Protein AF-A0A527H6K2-F1 (afdb_monomer_lite)

pLDDT: mean 85.25, std 14.18, range [47.12, 97.62]

Structure (mmCIF, N/CA/C/O backbone):
data_AF-A0A527H6K2-F1
#
_entry.id   AF-A0A527H6K2-F1
#
loop_
_atom_site.group_PDB
_atom_site.id
_atom_site.type_symbol
_atom_site.label_atom_id
_atom_site.label_alt_id
_atom_site.label_comp_id
_atom_site.label_asym_id
_atom_site.label_entity_id
_atom_site.label_seq_id
_atom_site.pdbx_PDB_ins_code
_atom_site.Cartn_x
_atom_site.Cartn_y
_atom_site.Cartn_z
_atom_site.occupancy
_atom_site.B_iso_or_equiv
_atom_site.auth_seq_id
_atom_site.auth_comp_id
_atom_site.auth_asym_id
_atom_site.auth_atom_id
_atom_site.pdbx_PDB_model_num
ATOM 1 N N . MET A 1 1 ? 21.133 -8.937 -10.121 1.00 67.50 1 MET A N 1
ATOM 2 C CA . MET A 1 1 ? 21.410 -8.540 -8.722 1.00 67.50 1 MET A CA 1
ATOM 3 C C . MET A 1 1 ? 20.804 -7.158 -8.535 1.00 67.50 1 MET A C 1
ATOM 5 O O . MET A 1 1 ? 20.943 -6.362 -9.455 1.00 67.50 1 MET A O 1
ATOM 9 N N . ILE A 1 2 ? 20.058 -6.899 -7.456 1.00 85.12 2 ILE A N 1
ATOM 10 C CA . ILE A 1 2 ? 19.491 -5.559 -7.217 1.00 85.12 2 ILE A CA 1
ATOM 11 C C . ILE A 1 2 ? 20.660 -4.617 -6.928 1.00 85.12 2 ILE A C 1
ATOM 13 O O . ILE A 1 2 ? 21.451 -4.885 -6.027 1.00 85.12 2 ILE A O 1
ATOM 17 N N . ASP A 1 3 ? 20.786 -3.560 -7.723 1.00 95.25 3 ASP A N 1
ATOM 18 C CA . ASP A 1 3 ? 21.794 -2.529 -7.514 1.00 95.25 3 ASP A CA 1
ATOM 19 C C . ASP A 1 3 ? 21.538 -1.773 -6.195 1.00 95.25 3 ASP A C 1
ATOM 21 O O . ASP A 1 3 ? 20.389 -1.509 -5.826 1.00 95.25 3 ASP A O 1
ATOM 25 N N . LEU A 1 4 ? 22.606 -1.426 -5.471 1.00 95.69 4 LEU A N 1
ATOM 26 C CA . LEU A 1 4 ? 22.499 -0.822 -4.141 1.00 95.69 4 LEU A CA 1
ATOM 27 C C . LEU A 1 4 ? 21.813 0.548 -4.191 1.00 95.69 4 LEU A C 1
ATOM 29 O O . LEU A 1 4 ? 21.009 0.853 -3.310 1.00 95.69 4 LEU A O 1
ATOM 33 N N . ALA A 1 5 ? 22.070 1.350 -5.228 1.00 95.19 5 ALA A N 1
ATOM 34 C CA . ALA A 1 5 ? 21.403 2.639 -5.380 1.00 95.19 5 ALA A CA 1
ATOM 35 C C . ALA A 1 5 ? 19.897 2.452 -5.615 1.00 95.19 5 ALA A C 1
ATOM 37 O O . ALA A 1 5 ? 19.086 3.159 -5.016 1.00 95.19 5 ALA A O 1
ATOM 38 N N . THR A 1 6 ? 19.514 1.444 -6.404 1.00 94.31 6 THR A N 1
ATOM 39 C CA . THR A 1 6 ? 18.101 1.079 -6.612 1.00 94.31 6 THR A CA 1
ATOM 40 C C . THR A 1 6 ? 17.424 0.653 -5.307 1.00 94.31 6 THR A C 1
ATOM 42 O O . THR A 1 6 ? 16.308 1.090 -5.021 1.00 94.31 6 THR A O 1
ATOM 45 N N . LEU A 1 7 ? 18.097 -0.160 -4.487 1.00 95.75 7 LEU A N 1
ATOM 46 C CA . LEU A 1 7 ? 17.565 -0.596 -3.195 1.00 95.75 7 LEU A CA 1
ATOM 47 C C . LEU A 1 7 ? 17.384 0.581 -2.227 1.00 95.75 7 LEU A C 1
ATOM 49 O O . LEU A 1 7 ? 16.333 0.701 -1.601 1.00 95.75 7 LEU A O 1
ATOM 53 N N . ILE A 1 8 ? 18.380 1.465 -2.131 1.00 96.69 8 ILE A N 1
ATOM 54 C CA . ILE A 1 8 ? 18.321 2.654 -1.270 1.00 96.69 8 ILE A CA 1
ATOM 55 C C . ILE A 1 8 ? 17.181 3.577 -1.708 1.00 96.69 8 ILE A C 1
ATOM 57 O O . ILE A 1 8 ? 16.394 4.009 -0.867 1.00 96.69 8 ILE A O 1
ATOM 61 N N . ALA A 1 9 ? 17.051 3.845 -3.011 1.00 94.75 9 ALA A N 1
ATOM 62 C CA . ALA A 1 9 ? 15.974 4.675 -3.542 1.00 94.75 9 ALA A CA 1
ATOM 63 C C . ALA A 1 9 ? 14.592 4.076 -3.234 1.00 94.75 9 ALA A C 1
ATOM 65 O O . ALA A 1 9 ? 13.701 4.787 -2.772 1.00 94.75 9 ALA A O 1
ATOM 66 N N . TYR A 1 10 ? 14.428 2.763 -3.426 1.00 92.94 10 TYR A N 1
ATOM 67 C CA . TYR A 1 10 ? 13.193 2.057 -3.091 1.00 92.94 10 TYR A CA 1
ATOM 68 C C . TYR A 1 10 ? 12.844 2.187 -1.603 1.00 92.94 10 TYR A C 1
ATOM 70 O O . TYR A 1 10 ? 11.733 2.594 -1.267 1.00 92.94 10 TYR A O 1
ATOM 78 N N . VAL A 1 11 ? 13.797 1.899 -0.710 1.00 95.75 11 VAL A N 1
ATOM 79 C CA . VAL A 1 11 ? 13.584 1.992 0.743 1.00 95.75 11 VAL A CA 1
ATOM 80 C C . VAL A 1 11 ? 13.235 3.420 1.158 1.00 95.75 11 VAL A C 1
ATOM 82 O O . VAL A 1 11 ? 12.294 3.608 1.924 1.00 95.75 11 VAL A O 1
ATOM 85 N N . ALA A 1 12 ? 13.936 4.427 0.632 1.00 95.00 12 ALA A N 1
ATOM 86 C CA . ALA A 1 12 ? 13.665 5.828 0.943 1.00 95.00 12 ALA A CA 1
ATOM 87 C C . ALA A 1 12 ? 12.239 6.241 0.548 1.00 95.00 12 ALA A C 1
ATOM 89 O O . ALA A 1 12 ? 11.532 6.864 1.340 1.00 95.00 12 ALA A O 1
ATOM 90 N N . VAL A 1 13 ? 11.793 5.850 -0.650 1.00 93.06 13 VAL A N 1
ATOM 91 C CA . VAL A 1 13 ? 10.429 6.116 -1.123 1.00 93.06 13 VAL A CA 1
ATOM 92 C C . VAL A 1 13 ? 9.402 5.407 -0.240 1.00 93.06 13 VAL A C 1
ATOM 94 O O . VAL A 1 13 ? 8.474 6.050 0.245 1.00 93.06 13 VAL A O 1
ATOM 97 N N . VAL A 1 14 ? 9.578 4.108 0.026 1.00 92.38 14 VAL A N 1
ATOM 98 C CA . VAL A 1 14 ? 8.650 3.327 0.862 1.00 92.38 14 VAL A CA 1
ATOM 99 C C . VAL A 1 14 ? 8.554 3.896 2.276 1.00 92.38 14 VAL A C 1
ATOM 101 O O . VAL A 1 14 ? 7.448 4.026 2.796 1.00 92.38 14 VAL A O 1
ATOM 104 N N . LEU A 1 15 ? 9.676 4.294 2.881 1.00 93.06 15 LEU A N 1
ATOM 105 C CA . LEU A 1 15 ? 9.679 4.967 4.180 1.00 93.06 15 LEU A CA 1
ATOM 106 C C . LEU A 1 15 ? 8.926 6.298 4.127 1.00 93.06 15 LEU A C 1
ATOM 108 O O . LEU A 1 15 ? 8.140 6.580 5.022 1.00 93.06 15 LEU A O 1
ATOM 112 N N . GLY A 1 16 ? 9.098 7.099 3.075 1.00 90.25 16 GLY A N 1
ATOM 113 C CA . GLY A 1 16 ? 8.318 8.326 2.902 1.00 90.25 16 GLY A CA 1
ATOM 114 C C . GLY A 1 16 ? 6.808 8.063 2.880 1.00 90.25 16 GLY A C 1
ATOM 115 O O . GLY A 1 16 ? 6.049 8.753 3.556 1.00 90.25 16 GLY A O 1
ATOM 116 N N . PHE A 1 17 ? 6.372 7.030 2.154 1.00 85.94 17 PHE A N 1
ATOM 117 C CA . PHE A 1 17 ? 4.955 6.678 2.041 1.00 85.94 17 PHE A CA 1
ATOM 118 C C . PHE A 1 17 ? 4.375 6.037 3.308 1.00 85.94 17 PHE A C 1
ATOM 120 O O . PHE A 1 17 ? 3.229 6.326 3.643 1.00 85.94 17 PHE A O 1
ATOM 127 N N . VAL A 1 18 ? 5.131 5.200 4.031 1.00 86.50 18 VAL A N 1
ATOM 128 C CA . VAL A 1 18 ? 4.595 4.443 5.181 1.00 86.50 18 VAL A CA 1
ATOM 129 C C . VAL A 1 18 ? 4.159 5.345 6.339 1.00 86.50 18 VAL A C 1
ATOM 131 O O . VAL A 1 18 ? 3.260 4.985 7.097 1.00 86.50 18 VAL A O 1
ATOM 134 N N . PHE A 1 19 ? 4.761 6.531 6.469 1.00 84.62 19 PHE A N 1
ATOM 135 C CA . PHE A 1 19 ? 4.399 7.499 7.507 1.00 84.62 19 PHE A CA 1
ATOM 136 C C . PHE A 1 19 ? 3.175 8.353 7.160 1.00 84.62 19 PHE A C 1
ATOM 138 O O . PHE A 1 19 ? 2.630 9.009 8.048 1.00 84.62 19 PHE A O 1
ATOM 145 N N . ILE A 1 20 ? 2.723 8.360 5.903 1.00 86.81 20 ILE A N 1
ATOM 146 C CA . ILE A 1 20 ? 1.566 9.151 5.478 1.00 86.81 20 ILE A CA 1
ATOM 147 C C . ILE A 1 20 ? 0.304 8.300 5.683 1.00 86.81 20 ILE A C 1
ATOM 149 O O . ILE A 1 20 ? 0.119 7.306 4.978 1.00 86.81 20 ILE A O 1
ATOM 153 N N . PRO A 1 21 ? -0.589 8.651 6.631 1.00 84.38 21 PRO A N 1
ATOM 154 C CA . PRO A 1 21 ? -1.789 7.864 6.877 1.00 84.38 21 PRO A CA 1
ATOM 155 C C . PRO A 1 21 ? -2.716 7.925 5.659 1.00 84.38 21 PRO A C 1
ATOM 157 O O . PRO A 1 21 ? -3.268 8.973 5.325 1.00 84.38 21 PRO A O 1
ATOM 160 N N . GLY A 1 22 ? -2.895 6.781 5.002 1.00 85.38 22 GLY A N 1
ATOM 161 C CA . GLY A 1 22 ? -3.811 6.645 3.875 1.00 85.38 22 GLY A CA 1
ATOM 162 C C . GLY A 1 22 ? -5.287 6.579 4.297 1.00 85.38 22 GLY A C 1
ATOM 163 O O . GLY A 1 22 ? -5.603 6.470 5.489 1.00 85.38 22 GLY A O 1
ATOM 164 N N . PRO A 1 23 ? -6.217 6.565 3.324 1.00 85.38 23 PRO A N 1
ATOM 165 C CA . PRO A 1 23 ? -7.656 6.477 3.585 1.00 85.38 23 PRO A CA 1
ATOM 166 C C . PRO A 1 23 ? -8.050 5.268 4.442 1.00 85.38 23 PRO A C 1
ATOM 168 O O . PRO A 1 23 ? -8.877 5.396 5.340 1.00 85.38 23 PRO A O 1
ATOM 171 N N . ALA A 1 24 ? -7.418 4.112 4.218 1.00 89.50 24 ALA A N 1
ATOM 172 C CA . ALA A 1 24 ? -7.651 2.889 4.986 1.00 89.50 24 ALA A CA 1
ATOM 173 C C . ALA A 1 24 ? -7.294 3.045 6.477 1.00 89.50 24 ALA A C 1
ATOM 175 O O . ALA A 1 24 ? -8.073 2.659 7.355 1.00 89.50 24 ALA A O 1
ATOM 176 N N . THR A 1 25 ? -6.147 3.662 6.774 1.00 90.75 25 THR A N 1
ATOM 177 C CA . THR A 1 25 ? -5.705 3.949 8.146 1.00 90.75 25 THR A CA 1
ATOM 178 C C . THR A 1 25 ? -6.655 4.930 8.825 1.00 90.75 25 THR A C 1
ATOM 180 O O . THR A 1 25 ? -7.109 4.677 9.940 1.00 90.75 25 THR A O 1
ATOM 183 N N . LEU A 1 26 ? -7.024 6.016 8.135 1.00 90.75 26 LEU A N 1
ATOM 184 C CA . LEU A 1 26 ? -7.974 7.007 8.647 1.00 90.75 26 LEU A CA 1
ATOM 185 C C . LEU A 1 26 ? -9.354 6.395 8.909 1.00 90.75 26 LEU A C 1
ATOM 187 O O . LEU A 1 26 ? -9.954 6.659 9.948 1.00 90.75 26 LEU A O 1
ATOM 191 N N . PHE A 1 27 ? -9.835 5.539 8.009 1.00 88.75 27 PHE A N 1
ATOM 192 C CA . PHE A 1 27 ? -11.102 4.832 8.163 1.00 88.75 27 PHE A CA 1
ATOM 193 C C . PHE A 1 27 ? -11.082 3.872 9.357 1.00 88.75 27 PHE A C 1
ATOM 195 O O . PHE A 1 27 ? -12.009 3.864 10.168 1.00 88.75 27 PHE A O 1
ATOM 202 N N . THR A 1 28 ? -9.995 3.118 9.524 1.00 91.44 28 THR A N 1
ATOM 203 C CA . THR A 1 28 ? -9.806 2.219 10.670 1.00 91.44 28 THR A CA 1
ATOM 204 C C . THR A 1 28 ? -9.809 2.992 11.990 1.00 91.44 28 THR A C 1
ATOM 206 O O . THR A 1 28 ? -10.488 2.586 12.935 1.00 91.44 28 THR A O 1
ATOM 209 N N . ILE A 1 29 ? -9.115 4.136 12.047 1.00 92.00 29 ILE A N 1
ATOM 210 C CA . ILE A 1 29 ? -9.111 5.027 13.217 1.00 92.00 29 ILE A CA 1
ATOM 211 C C . ILE A 1 29 ? -10.515 5.570 13.477 1.00 92.00 29 ILE A C 1
ATOM 213 O O . ILE A 1 29 ? -11.008 5.449 14.596 1.00 92.00 29 ILE A O 1
ATOM 217 N N . ALA A 1 30 ? -11.188 6.108 12.456 1.00 88.19 30 ALA A N 1
ATOM 218 C CA . ALA A 1 30 ? -12.549 6.629 12.575 1.00 88.19 30 ALA A CA 1
ATOM 219 C C . ALA A 1 30 ? -13.515 5.564 13.107 1.00 88.19 30 ALA A C 1
ATOM 221 O O . ALA A 1 30 ? -14.414 5.852 13.898 1.00 88.19 30 ALA A O 1
ATOM 222 N N . ARG A 1 31 ? -13.320 4.304 12.714 1.00 87.06 31 ARG A N 1
ATOM 223 C CA . ARG A 1 31 ? -14.127 3.190 13.194 1.00 87.06 31 ARG A CA 1
ATOM 224 C C . ARG A 1 31 ? -13.801 2.788 14.629 1.00 87.06 31 ARG A C 1
ATOM 226 O O . ARG A 1 31 ? -14.719 2.531 15.408 1.00 87.06 31 ARG A O 1
ATOM 233 N N . ALA A 1 32 ? -12.520 2.764 14.984 1.00 90.94 32 ALA A N 1
ATOM 234 C CA . ALA A 1 32 ? -12.073 2.495 16.343 1.00 90.94 32 ALA A CA 1
ATOM 235 C C . ALA A 1 32 ? -12.610 3.544 17.329 1.00 90.94 32 ALA A C 1
ATOM 237 O O . ALA A 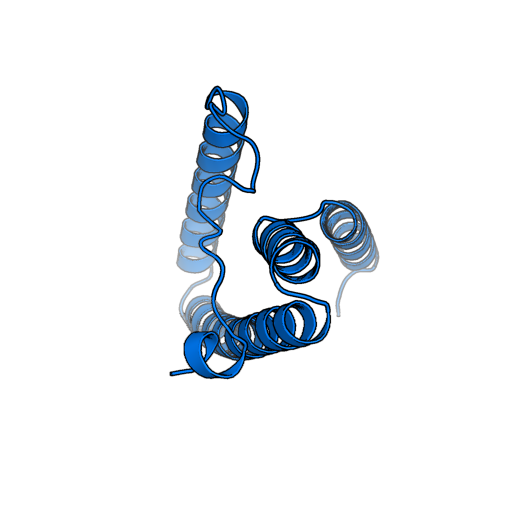1 32 ? -13.062 3.183 18.415 1.00 90.94 32 ALA A O 1
ATOM 238 N N . THR A 1 33 ? -12.610 4.821 16.938 1.00 91.62 33 THR A N 1
ATOM 239 C CA . THR A 1 33 ? -13.078 5.928 17.782 1.00 91.62 33 THR A CA 1
ATOM 240 C C . THR A 1 33 ? -14.602 6.029 17.840 1.00 91.62 33 THR A C 1
ATOM 242 O O . THR A 1 33 ? -15.141 6.272 18.913 1.00 91.62 33 THR A O 1
ATOM 245 N N . SER A 1 34 ? -15.316 5.802 16.731 1.00 88.00 34 SER A N 1
ATOM 246 C CA . SER A 1 34 ? -16.787 5.914 16.691 1.00 88.00 34 SER A CA 1
ATOM 247 C C . SER A 1 34 ? -17.531 4.679 17.203 1.00 88.00 34 SER A C 1
ATOM 249 O O . SER A 1 34 ? -18.649 4.793 17.691 1.00 88.00 34 SER A O 1
ATOM 251 N N 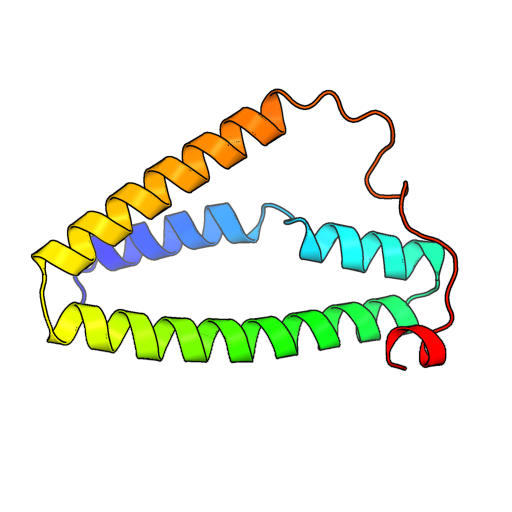. SER A 1 35 ? -16.957 3.484 17.043 1.00 87.00 35 SER A N 1
ATOM 252 C CA . SER A 1 35 ? -17.648 2.208 17.299 1.00 87.00 35 SER A CA 1
ATOM 253 C C . SER A 1 35 ? -16.860 1.249 18.198 1.00 87.00 35 SER A C 1
ATOM 255 O O . SER A 1 35 ? -17.278 0.110 18.406 1.00 87.00 35 SER A O 1
ATOM 257 N N . GLY A 1 36 ? -15.738 1.708 18.756 1.00 90.75 36 GLY A N 1
ATOM 258 C CA . GLY A 1 36 ? -14.914 0.980 19.715 1.00 90.75 36 GLY A CA 1
ATOM 259 C C . GLY A 1 36 ? -13.773 0.178 19.086 1.00 90.75 36 GLY A C 1
ATOM 260 O O . GLY A 1 36 ? -13.832 -0.279 17.941 1.00 90.75 36 GLY A O 1
ATOM 261 N N . THR A 1 37 ? -12.728 -0.059 19.884 1.00 92.56 37 THR A N 1
ATOM 262 C CA . THR A 1 37 ? -11.466 -0.686 19.457 1.00 92.56 37 THR A CA 1
ATOM 263 C C . THR A 1 37 ? -11.656 -2.047 18.795 1.00 92.56 37 THR A C 1
ATOM 265 O O . THR A 1 37 ? -10.997 -2.338 17.802 1.00 92.56 37 THR A O 1
ATOM 268 N N . LYS A 1 38 ? -12.594 -2.873 19.283 1.00 91.88 38 LYS A N 1
ATOM 269 C CA . LYS A 1 38 ? -12.886 -4.185 18.676 1.00 91.88 38 LYS A CA 1
ATOM 270 C C . LYS A 1 38 ? -13.353 -4.054 17.224 1.00 91.88 38 LYS A C 1
ATOM 272 O O . LYS A 1 38 ? -12.956 -4.856 16.386 1.00 91.88 38 LYS A O 1
ATOM 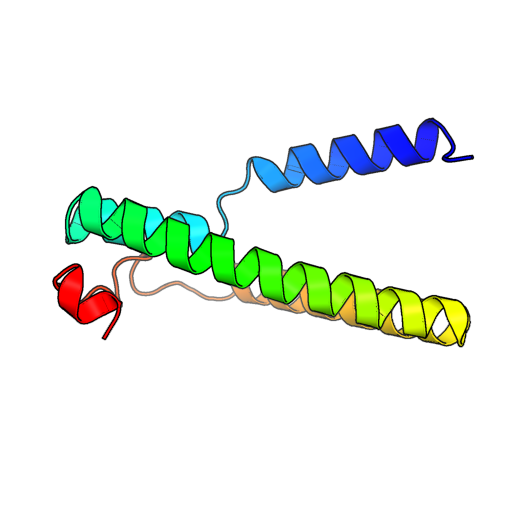277 N N . VAL A 1 39 ? -14.164 -3.038 16.921 1.00 89.81 39 VAL A N 1
ATOM 278 C CA . VAL A 1 39 ? -14.640 -2.768 15.558 1.00 89.81 39 VAL A CA 1
ATOM 279 C C . VAL A 1 39 ? -13.518 -2.187 14.696 1.00 89.81 39 VAL A C 1
ATOM 281 O O . VAL A 1 39 ? -13.412 -2.530 13.521 1.00 89.81 39 VAL A O 1
ATOM 284 N N . GLY A 1 40 ? -12.646 -1.363 15.281 1.00 92.44 40 GLY A N 1
ATOM 285 C CA . GLY A 1 40 ? -11.420 -0.899 14.631 1.00 92.44 40 GLY A CA 1
ATOM 286 C C . GLY A 1 40 ? -10.509 -2.052 14.202 1.00 92.44 40 GLY A C 1
ATOM 287 O O . GLY A 1 40 ? -10.165 -2.150 13.031 1.00 92.44 40 GLY A O 1
ATOM 288 N N . ILE A 1 41 ? -10.188 -2.974 15.117 1.00 94.50 41 ILE A N 1
ATOM 289 C CA . ILE A 1 41 ? -9.351 -4.155 14.831 1.00 94.50 41 ILE A CA 1
ATOM 290 C C . ILE A 1 41 ? -9.981 -5.015 13.734 1.00 94.50 41 ILE A C 1
ATOM 292 O O . ILE A 1 41 ? -9.307 -5.387 12.780 1.00 94.50 41 ILE A O 1
ATOM 296 N N . ALA A 1 42 ? -11.281 -5.288 13.844 1.00 91.94 42 ALA A N 1
ATOM 297 C CA . ALA A 1 42 ? -12.056 -5.983 12.824 1.00 91.94 42 ALA A CA 1
ATOM 298 C C . ALA A 1 42 ? -11.934 -5.328 11.435 1.00 91.94 42 ALA A C 1
ATOM 300 O O . ALA A 1 42 ? -11.665 -6.001 10.443 1.00 91.94 42 ALA A O 1
ATOM 301 N N . THR A 1 43 ? -12.082 -4.005 11.378 1.00 92.00 43 THR A N 1
ATOM 302 C CA . THR A 1 43 ? -11.981 -3.230 10.133 1.00 92.00 43 THR A CA 1
ATOM 303 C C . THR A 1 43 ? -10.579 -3.318 9.542 1.00 92.00 43 THR A C 1
ATOM 305 O O . THR A 1 43 ? -10.432 -3.646 8.367 1.00 92.00 43 THR A O 1
ATOM 308 N N . GLY A 1 44 ? -9.548 -3.104 10.364 1.00 93.56 44 GLY A N 1
ATOM 309 C CA . GLY A 1 44 ? -8.154 -3.218 9.941 1.00 93.56 44 GLY A CA 1
ATOM 310 C C . GLY A 1 44 ? -7.800 -4.625 9.454 1.00 93.56 44 GLY A C 1
ATOM 311 O O . GLY A 1 44 ? -7.131 -4.766 8.438 1.00 93.56 44 GLY A O 1
ATOM 312 N N . ALA A 1 45 ? -8.300 -5.668 10.122 1.00 94.94 45 ALA A N 1
ATOM 313 C CA . ALA A 1 45 ? -8.097 -7.052 9.701 1.00 94.94 45 ALA A CA 1
ATOM 314 C C . ALA A 1 45 ? -8.754 -7.342 8.342 1.00 94.94 45 ALA A C 1
ATOM 316 O O . ALA A 1 45 ? -8.128 -7.959 7.485 1.00 94.94 45 ALA A O 1
ATOM 317 N N . GLY A 1 46 ? -9.983 -6.865 8.120 1.00 94.12 46 GLY A N 1
ATOM 318 C CA . GLY A 1 46 ? -10.663 -6.999 6.829 1.00 94.12 46 GLY A CA 1
ATOM 319 C C . GLY A 1 46 ? -9.908 -6.302 5.694 1.00 94.12 46 GLY A C 1
ATOM 320 O O . GLY A 1 46 ? -9.719 -6.893 4.632 1.00 94.12 46 GLY A O 1
ATOM 321 N N . ILE A 1 47 ? -9.416 -5.085 5.945 1.00 94.88 47 ILE A N 1
ATOM 322 C CA . ILE A 1 47 ? -8.575 -4.342 4.997 1.00 94.88 47 ILE A CA 1
ATOM 323 C C . ILE A 1 47 ? -7.289 -5.116 4.701 1.00 94.88 47 ILE A C 1
ATOM 325 O O . ILE A 1 47 ? -6.998 -5.361 3.538 1.00 94.88 47 ILE A O 1
ATOM 329 N N . ALA A 1 48 ? -6.568 -5.577 5.727 1.00 94.56 48 ALA A N 1
ATOM 330 C CA . ALA A 1 48 ? -5.311 -6.303 5.550 1.00 94.56 48 ALA A CA 1
ATOM 331 C C . ALA A 1 48 ? -5.487 -7.592 4.731 1.00 94.56 48 ALA A C 1
ATOM 333 O O . ALA A 1 48 ? -4.662 -7.905 3.876 1.00 94.56 48 ALA A O 1
ATOM 334 N N . VAL A 1 49 ? -6.579 -8.330 4.954 1.00 96.81 49 VAL A N 1
ATOM 335 C CA . VAL A 1 49 ? -6.918 -9.502 4.135 1.00 96.81 49 VAL A CA 1
ATOM 336 C C . VAL A 1 49 ? -7.154 -9.087 2.681 1.00 96.81 49 VAL A C 1
ATOM 338 O O . VAL A 1 49 ? -6.586 -9.697 1.776 1.00 96.81 49 VAL A O 1
ATOM 341 N N . GLY A 1 50 ? -7.941 -8.034 2.450 1.00 95.44 50 GLY A N 1
ATOM 342 C CA . GLY A 1 50 ? -8.164 -7.475 1.115 1.00 95.44 50 GLY A CA 1
ATOM 343 C C . GLY A 1 50 ? -6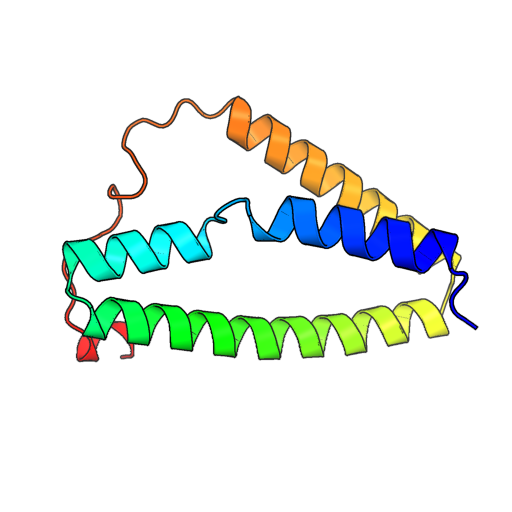.865 -7.056 0.421 1.00 95.44 50 GLY A C 1
ATOM 344 O O . GLY A 1 50 ? -6.652 -7.415 -0.736 1.00 95.44 50 GLY A O 1
ATOM 345 N N . ASP A 1 51 ? -5.969 -6.381 1.141 1.00 94.44 51 ASP A N 1
ATOM 346 C CA . ASP A 1 51 ? -4.667 -5.935 0.643 1.00 94.44 51 ASP A CA 1
ATOM 347 C C . ASP A 1 51 ? -3.776 -7.115 0.247 1.00 94.44 51 ASP A C 1
ATOM 349 O O . ASP A 1 51 ? -3.106 -7.054 -0.784 1.00 94.44 51 ASP A O 1
ATOM 353 N N . ILE A 1 52 ? -3.796 -8.217 1.006 1.00 96.56 52 ILE A N 1
ATOM 354 C CA . ILE A 1 52 ? -3.073 -9.446 0.648 1.00 96.56 52 ILE A CA 1
ATOM 355 C C . ILE A 1 52 ? -3.595 -9.998 -0.681 1.00 96.56 52 ILE A C 1
ATOM 357 O O . ILE A 1 52 ? -2.805 -10.231 -1.597 1.00 96.56 52 ILE A O 1
ATOM 361 N N . PHE A 1 53 ? -4.913 -10.175 -0.820 1.00 96.56 53 PHE A N 1
ATOM 362 C CA . PHE A 1 53 ? -5.504 -10.690 -2.060 1.00 96.56 53 PHE A CA 1
ATOM 363 C C . PHE A 1 53 ? -5.218 -9.773 -3.252 1.00 96.56 53 PHE A C 1
ATOM 365 O O . PHE A 1 53 ? -4.794 -10.245 -4.309 1.00 96.56 53 PHE A O 1
ATOM 372 N N . HIS A 1 54 ? -5.401 -8.465 -3.072 1.00 93.75 54 HIS A N 1
ATOM 373 C CA . HIS A 1 54 ? -5.111 -7.463 -4.089 1.00 93.75 54 HIS A CA 1
ATOM 374 C C . HIS A 1 54 ? -3.638 -7.499 -4.512 1.00 93.75 54 HIS A C 1
ATOM 376 O O . HIS A 1 54 ? -3.342 -7.554 -5.705 1.00 93.75 54 HIS A O 1
ATOM 382 N N . THR A 1 55 ? -2.715 -7.534 -3.548 1.00 94.50 55 THR A N 1
ATOM 383 C CA . THR A 1 55 ? -1.268 -7.559 -3.802 1.00 94.50 55 THR A CA 1
ATOM 384 C C . THR A 1 55 ? -0.855 -8.828 -4.531 1.00 94.50 55 THR A C 1
ATOM 386 O O . THR A 1 55 ? -0.088 -8.754 -5.486 1.00 94.50 55 THR A O 1
ATOM 389 N N . VAL A 1 56 ? -1.389 -9.990 -4.145 1.00 95.88 56 VAL A N 1
ATOM 390 C CA . VAL A 1 56 ? -1.112 -11.258 -4.834 1.00 95.88 56 VAL A CA 1
ATOM 391 C C . VAL A 1 56 ? -1.598 -11.204 -6.282 1.00 95.88 56 VAL A C 1
ATOM 393 O O . VAL A 1 56 ? -0.842 -11.546 -7.192 1.00 95.88 56 VAL A O 1
ATOM 396 N N . MET A 1 57 ? -2.821 -10.719 -6.523 1.00 94.12 57 MET A N 1
ATOM 397 C CA . MET A 1 57 ? -3.337 -10.548 -7.885 1.00 94.12 57 MET A CA 1
ATOM 398 C C . MET A 1 57 ? -2.488 -9.570 -8.702 1.00 94.12 57 MET A C 1
ATOM 400 O O . MET A 1 57 ? -2.155 -9.861 -9.851 1.00 94.12 57 MET A O 1
ATOM 404 N N . ALA A 1 58 ? -2.094 -8.441 -8.109 1.00 92.00 58 ALA A N 1
ATOM 405 C CA . ALA A 1 58 ? -1.241 -7.452 -8.754 1.00 92.00 58 ALA A CA 1
ATOM 406 C C . ALA A 1 58 ? 0.146 -8.022 -9.078 1.00 92.00 58 ALA A C 1
ATOM 408 O O . ALA A 1 58 ? 0.629 -7.845 -10.193 1.00 92.00 58 ALA A O 1
ATOM 409 N N . MET A 1 59 ? 0.769 -8.754 -8.149 1.00 92.56 59 MET A N 1
ATOM 410 C CA . MET A 1 59 ? 2.061 -9.403 -8.368 1.00 92.56 59 MET A CA 1
ATOM 411 C C . MET A 1 59 ? 1.992 -10.404 -9.518 1.00 92.56 59 MET A C 1
ATOM 413 O O . MET A 1 59 ? 2.834 -10.350 -10.413 1.00 92.56 59 MET A O 1
ATOM 417 N N . ILE A 1 60 ? 0.987 -11.284 -9.529 1.00 93.25 60 ILE A N 1
ATOM 418 C CA . ILE A 1 60 ? 0.798 -12.276 -10.597 1.00 93.25 60 ILE A CA 1
ATOM 419 C C . ILE A 1 60 ? 0.547 -11.575 -11.939 1.00 93.25 60 ILE A C 1
ATOM 421 O O . ILE A 1 60 ? 1.212 -11.880 -12.929 1.00 93.25 60 ILE A O 1
ATOM 425 N N . GLY A 1 61 ? -0.364 -10.599 -11.973 1.00 88.75 61 GLY A N 1
ATOM 426 C CA . GLY A 1 61 ? -0.730 -9.880 -13.193 1.00 88.75 61 GLY A CA 1
ATOM 427 C C . GLY A 1 61 ? 0.424 -9.064 -13.777 1.00 88.75 61 GLY A C 1
ATOM 428 O O . GLY A 1 61 ? 0.721 -9.170 -14.966 1.00 88.75 61 GLY A O 1
ATOM 429 N N . ILE A 1 62 ? 1.129 -8.291 -12.946 1.00 88.31 62 ILE A N 1
ATOM 430 C CA . ILE A 1 62 ? 2.285 -7.500 -13.388 1.00 88.31 62 ILE A CA 1
ATOM 431 C C . ILE A 1 62 ? 3.433 -8.414 -13.826 1.00 88.31 62 ILE A C 1
ATOM 433 O O . ILE A 1 62 ? 4.061 -8.133 -14.844 1.00 88.31 62 ILE A O 1
ATOM 437 N N . SER A 1 63 ? 3.675 -9.531 -13.131 1.00 88.00 63 SER A N 1
ATOM 438 C CA . SER A 1 63 ? 4.696 -10.503 -13.548 1.00 88.00 63 SER A CA 1
ATOM 439 C C . SER A 1 63 ? 4.399 -11.076 -14.936 1.00 88.00 63 SER A C 1
ATOM 441 O O . SER A 1 63 ? 5.307 -11.180 -15.760 1.00 88.00 63 SER A O 1
ATOM 443 N N . ALA A 1 64 ? 3.129 -11.377 -15.235 1.00 90.06 64 ALA A N 1
ATOM 444 C CA . ALA A 1 64 ? 2.715 -11.830 -16.562 1.00 90.06 64 ALA A CA 1
ATOM 445 C C . ALA A 1 64 ? 2.938 -10.754 -17.641 1.00 90.06 64 ALA A C 1
ATOM 447 O O . ALA A 1 64 ? 3.439 -11.059 -18.722 1.00 90.06 64 ALA A O 1
ATOM 448 N N . ILE A 1 65 ? 2.631 -9.488 -17.340 1.00 87.81 65 ILE A N 1
ATOM 449 C CA . ILE A 1 65 ? 2.871 -8.362 -18.257 1.00 87.81 65 ILE A CA 1
ATOM 450 C C . ILE A 1 65 ? 4.366 -8.187 -18.542 1.00 87.81 65 ILE A C 1
ATOM 452 O O . ILE A 1 65 ? 4.748 -8.019 -19.698 1.00 87.81 65 ILE A O 1
ATOM 456 N N . ILE A 1 66 ? 5.210 -8.239 -17.507 1.00 88.38 66 ILE A N 1
ATOM 457 C CA . ILE A 1 66 ? 6.668 -8.117 -17.647 1.00 88.38 66 ILE A CA 1
ATOM 458 C C . ILE A 1 66 ? 7.219 -9.253 -18.515 1.00 88.38 66 ILE A C 1
ATOM 460 O O . ILE A 1 66 ? 8.042 -8.996 -19.391 1.00 88.38 66 ILE A O 1
ATOM 464 N N . ALA A 1 67 ? 6.742 -10.486 -18.307 1.00 88.31 67 ALA A N 1
ATOM 465 C CA . ALA A 1 67 ? 7.134 -11.638 -19.116 1.00 88.31 67 ALA A CA 1
ATOM 466 C C . ALA A 1 67 ? 6.686 -11.510 -20.583 1.00 88.31 67 ALA A C 1
ATOM 468 O O . ALA A 1 67 ? 7.381 -11.988 -21.476 1.00 88.31 67 ALA A O 1
ATOM 469 N N . ALA A 1 68 ? 5.548 -10.856 -20.838 1.00 91.69 68 ALA A N 1
ATOM 470 C CA . ALA A 1 68 ? 5.008 -10.671 -22.181 1.00 91.69 68 ALA A CA 1
ATOM 471 C C . ALA A 1 68 ? 5.670 -9.517 -22.957 1.00 91.69 68 ALA A C 1
ATOM 473 O O . ALA A 1 68 ? 5.969 -9.672 -24.140 1.00 91.69 68 ALA A O 1
ATOM 474 N N . SER A 1 69 ? 5.863 -8.339 -22.343 1.00 92.38 69 SER A N 1
ATOM 475 C CA . SER A 1 69 ? 6.444 -7.172 -23.025 1.00 92.38 69 SER A CA 1
ATOM 476 C C . SER A 1 69 ? 6.912 -6.061 -22.075 1.00 92.38 69 SER A C 1
ATOM 478 O O . SER A 1 69 ? 6.127 -5.466 -21.332 1.00 92.38 69 SER A O 1
ATOM 480 N N . ALA A 1 70 ? 8.182 -5.663 -22.215 1.00 89.81 70 ALA A N 1
ATOM 481 C CA . ALA A 1 70 ? 8.751 -4.508 -21.513 1.00 89.81 70 ALA A CA 1
ATOM 482 C C . ALA A 1 70 ? 8.098 -3.167 -21.914 1.00 89.81 70 ALA A C 1
ATOM 484 O O . ALA A 1 70 ? 7.968 -2.255 -21.088 1.00 89.81 70 ALA A O 1
ATOM 485 N N . THR A 1 71 ? 7.652 -3.043 -23.169 1.00 93.88 71 THR A N 1
ATOM 486 C CA . THR A 1 71 ? 6.950 -1.848 -23.661 1.00 93.88 71 THR A CA 1
ATOM 487 C C . THR A 1 71 ? 5.588 -1.715 -22.994 1.00 93.88 71 THR A C 1
ATOM 489 O O . THR A 1 71 ? 5.253 -0.638 -22.502 1.00 93.88 71 THR A O 1
ATOM 492 N N . LEU A 1 72 ? 4.829 -2.812 -22.904 1.00 90.69 72 LEU A N 1
ATOM 493 C CA . LEU A 1 72 ? 3.518 -2.814 -22.255 1.00 90.69 72 LEU A CA 1
ATOM 494 C C . LEU A 1 72 ? 3.627 -2.459 -20.767 1.00 90.69 72 LEU A C 1
ATOM 496 O O . LEU A 1 72 ? 2.871 -1.619 -20.279 1.00 90.69 72 LEU A O 1
ATOM 500 N N . PHE A 1 73 ? 4.617 -3.023 -20.068 1.00 89.75 73 PHE A N 1
ATOM 501 C CA . PHE A 1 73 ? 4.913 -2.647 -18.686 1.00 89.75 73 PHE A CA 1
ATOM 502 C C . PHE A 1 73 ? 5.197 -1.142 -18.548 1.00 89.75 73 PHE A C 1
ATOM 504 O O . PHE A 1 73 ? 4.656 -0.485 -17.658 1.00 89.75 73 PHE A O 1
ATOM 511 N N . SER A 1 74 ? 5.997 -0.573 -19.455 1.00 93.12 74 SER A N 1
ATOM 512 C CA . SER A 1 74 ? 6.327 0.857 -19.440 1.00 93.12 74 SER A CA 1
ATOM 513 C C . SER A 1 74 ? 5.099 1.740 -19.660 1.00 93.12 74 SER A C 1
ATOM 515 O O . SER A 1 74 ? 4.917 2.711 -18.927 1.00 93.12 74 SER A O 1
ATOM 517 N N . VAL A 1 75 ? 4.227 1.387 -20.609 1.00 94.88 75 VAL A N 1
ATOM 518 C CA . VAL A 1 75 ? 2.970 2.109 -20.865 1.00 94.88 75 VAL A CA 1
ATOM 519 C C . VAL A 1 75 ? 2.089 2.114 -19.617 1.00 94.88 75 VAL A C 1
ATOM 521 O O . VAL A 1 75 ? 1.677 3.179 -19.160 1.00 94.88 75 VAL A O 1
ATOM 524 N N . ILE A 1 76 ? 1.859 0.944 -19.018 1.00 91.94 76 ILE A N 1
ATOM 525 C CA . ILE A 1 76 ? 1.030 0.811 -17.813 1.00 91.94 76 ILE A CA 1
ATOM 526 C C . ILE A 1 76 ? 1.628 1.606 -16.648 1.00 91.94 76 ILE A C 1
ATOM 528 O O . ILE A 1 76 ? 0.901 2.316 -15.955 1.00 91.94 76 ILE A O 1
ATOM 532 N N . LYS A 1 77 ? 2.955 1.557 -16.468 1.00 91.56 77 LYS A N 1
ATOM 533 C CA . LYS A 1 77 ? 3.670 2.324 -15.438 1.00 91.56 77 LYS A CA 1
ATOM 534 C C . LYS A 1 77 ? 3.415 3.828 -15.568 1.00 91.56 77 LYS A C 1
ATOM 536 O O . LYS A 1 77 ? 3.115 4.481 -14.571 1.00 91.56 77 LYS A O 1
ATOM 541 N N . TYR A 1 78 ? 3.520 4.384 -16.776 1.00 96.06 78 TYR A N 1
ATOM 542 C CA . TYR A 1 78 ? 3.306 5.818 -16.991 1.00 96.06 78 TYR A CA 1
ATOM 543 C C . TYR A 1 78 ? 1.833 6.223 -16.881 1.00 96.06 78 TYR A C 1
ATOM 545 O O . TYR A 1 78 ? 1.548 7.278 -16.317 1.00 96.06 78 TYR A O 1
ATOM 553 N N . ILE A 1 79 ? 0.898 5.376 -17.328 1.00 97.06 79 ILE A N 1
ATOM 554 C CA . ILE A 1 79 ? -0.541 5.588 -17.101 1.00 97.06 79 ILE A CA 1
ATOM 555 C C . ILE A 1 79 ? -0.838 5.633 -15.597 1.00 97.06 79 ILE A C 1
ATOM 557 O O . ILE A 1 79 ? -1.496 6.560 -15.129 1.00 97.06 79 ILE A O 1
ATOM 561 N N . GLY A 1 80 ? -0.310 4.675 -14.830 1.00 94.00 80 GLY A N 1
ATOM 562 C CA . GLY A 1 80 ? -0.467 4.629 -13.377 1.00 94.00 80 GLY A CA 1
ATOM 563 C C . GLY A 1 80 ? 0.104 5.868 -12.683 1.00 94.00 80 GLY A C 1
ATOM 564 O O . GLY A 1 80 ? -0.565 6.463 -11.842 1.00 94.00 80 GLY A O 1
ATOM 565 N N . ALA A 1 81 ? 1.300 6.313 -13.080 1.00 95.38 81 ALA A N 1
ATOM 566 C CA . ALA A 1 81 ? 1.894 7.544 -12.561 1.00 95.38 81 ALA A CA 1
ATOM 567 C C . ALA A 1 81 ? 1.019 8.776 -12.854 1.00 95.38 81 ALA A C 1
ATOM 569 O O . ALA A 1 81 ? 0.757 9.572 -11.953 1.00 95.38 81 ALA A O 1
ATOM 570 N N . GLY A 1 82 ? 0.509 8.905 -14.085 1.00 97.62 82 GLY A N 1
ATOM 571 C CA . GLY A 1 82 ? -0.416 9.977 -14.457 1.00 97.62 82 GLY A CA 1
ATOM 572 C C . GLY A 1 82 ? -1.712 9.946 -13.643 1.00 97.62 82 GLY A C 1
ATOM 573 O O . GLY A 1 82 ? -2.173 10.986 -13.173 1.00 97.62 82 GLY A O 1
ATOM 574 N N . TYR A 1 83 ? -2.260 8.754 -13.401 1.00 96.38 83 TYR A N 1
ATOM 575 C CA . TYR A 1 83 ? -3.449 8.580 -12.570 1.00 96.38 83 TYR A CA 1
ATOM 576 C C . TYR A 1 83 ? -3.213 8.996 -11.111 1.00 96.38 83 TYR A C 1
ATOM 578 O O . TYR A 1 83 ? -4.053 9.680 -10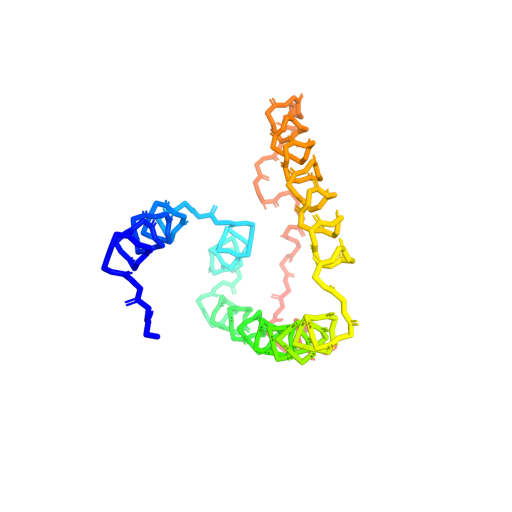.529 1.00 96.38 83 TYR A O 1
ATOM 586 N N . LEU A 1 84 ? -2.057 8.664 -10.527 1.00 91.12 84 LEU A N 1
ATOM 587 C CA . LEU A 1 84 ? -1.703 9.098 -9.171 1.00 91.12 84 LEU A CA 1
ATOM 588 C C . LEU A 1 84 ? -1.513 10.615 -9.072 1.00 91.12 84 LEU A C 1
ATOM 590 O O . LEU A 1 84 ? -1.966 11.214 -8.100 1.00 91.12 84 LEU A O 1
ATOM 594 N N . VAL A 1 85 ? -0.900 11.250 -10.078 1.00 95.75 85 VAL A N 1
ATOM 595 C CA . VAL A 1 85 ? -0.799 12.719 -10.144 1.00 95.75 85 VAL A CA 1
ATOM 596 C C . VAL A 1 85 ? -2.192 13.343 -10.197 1.00 95.75 85 VAL A C 1
ATOM 598 O O . VAL A 1 85 ? -2.474 14.270 -9.440 1.00 95.75 85 VAL A O 1
ATOM 601 N N . TYR A 1 86 ? -3.087 12.804 -11.030 1.00 95.81 86 TYR A N 1
ATOM 602 C CA . TYR A 1 86 ? -4.480 13.243 -11.095 1.00 95.81 86 TYR A CA 1
ATOM 603 C C . TYR A 1 86 ? -5.194 13.107 -9.743 1.00 95.81 86 TYR A C 1
ATOM 605 O O . TYR A 1 86 ? -5.798 14.073 -9.279 1.00 95.81 86 TYR A O 1
ATOM 613 N N . LEU A 1 87 ? -5.097 11.945 -9.085 1.00 89.25 87 LEU A N 1
ATOM 614 C CA . LEU A 1 87 ? -5.698 11.731 -7.767 1.00 89.25 87 LEU A CA 1
ATOM 615 C C . LEU A 1 87 ? -5.112 12.669 -6.707 1.00 89.25 87 LEU A C 1
ATOM 617 O O . LEU A 1 87 ? -5.863 13.202 -5.896 1.00 89.25 87 LEU A O 1
ATOM 621 N N . GLY A 1 88 ? -3.799 12.911 -6.732 1.00 88.19 88 GLY A N 1
ATOM 622 C CA . GLY A 1 88 ? -3.130 13.842 -5.825 1.00 88.19 88 GLY A CA 1
ATOM 623 C C . GLY A 1 88 ? -3.611 15.282 -6.009 1.00 88.19 88 GLY A C 1
ATOM 624 O O . GLY A 1 88 ? -3.980 15.936 -5.037 1.00 88.19 88 GLY A O 1
ATOM 625 N N . ILE A 1 89 ? -3.687 15.762 -7.255 1.00 93.69 89 ILE A N 1
ATOM 626 C CA . ILE A 1 89 ? -4.226 17.093 -7.574 1.00 93.69 89 ILE A CA 1
ATOM 627 C C . ILE A 1 89 ? -5.684 17.190 -7.128 1.00 93.69 89 ILE A C 1
ATOM 629 O O . ILE A 1 89 ? -6.065 18.150 -6.459 1.00 93.69 89 ILE A O 1
ATOM 633 N N . ARG A 1 90 ? -6.498 16.182 -7.452 1.00 89.94 90 ARG A N 1
ATOM 634 C CA . ARG A 1 90 ? -7.908 16.142 -7.065 1.00 89.94 90 ARG A CA 1
ATOM 635 C C . ARG A 1 90 ? -8.081 16.197 -5.547 1.00 89.94 90 ARG A C 1
ATOM 637 O O . ARG A 1 90 ? -8.908 16.971 -5.081 1.00 89.94 90 ARG A O 1
ATOM 644 N N . ALA A 1 91 ? -7.280 15.447 -4.791 1.00 84.25 91 ALA A N 1
ATOM 645 C CA . ALA A 1 91 ? -7.311 15.459 -3.331 1.00 84.25 91 ALA A CA 1
ATOM 646 C C . ALA A 1 91 ? -6.942 16.831 -2.733 1.00 84.25 91 ALA A C 1
ATOM 648 O O . ALA A 1 91 ? -7.474 17.202 -1.693 1.00 84.25 91 ALA A O 1
ATOM 649 N N . ILE A 1 92 ? -6.065 17.601 -3.390 1.00 87.75 92 ILE A N 1
ATOM 650 C CA . ILE A 1 92 ? -5.718 18.976 -2.982 1.00 87.75 92 ILE A CA 1
ATOM 651 C C . ILE A 1 92 ? -6.837 19.969 -3.347 1.00 87.75 92 ILE A C 1
ATOM 653 O O . ILE A 1 92 ? -7.079 20.931 -2.619 1.00 87.75 92 ILE A O 1
ATOM 657 N N . MET A 1 93 ? -7.507 19.762 -4.484 1.00 90.31 93 MET A N 1
ATOM 658 C CA . MET A 1 93 ? -8.549 20.659 -4.998 1.00 90.31 93 MET A CA 1
ATOM 659 C C . MET A 1 93 ? -9.931 20.427 -4.372 1.00 90.31 93 MET A C 1
ATOM 661 O O . MET A 1 93 ? -10.753 21.346 -4.356 1.00 90.31 93 MET A O 1
ATOM 665 N N . GLU A 1 94 ? -10.215 19.225 -3.868 1.00 82.81 94 GLU A N 1
ATOM 666 C CA . GLU A 1 94 ? -11.449 18.938 -3.138 1.00 82.81 94 GLU A CA 1
ATOM 667 C C . GLU A 1 94 ? -11.465 19.716 -1.807 1.00 82.81 94 GLU A C 1
ATOM 669 O O . GLU A 1 94 ? -10.739 19.423 -0.860 1.00 82.81 94 GLU A O 1
ATOM 674 N N . LYS A 1 95 ? -12.332 20.734 -1.718 1.00 61.31 95 LYS A N 1
ATOM 675 C CA . LYS A 1 95 ? -12.675 21.390 -0.449 1.00 61.31 95 LYS A CA 1
ATOM 676 C C . LYS A 1 95 ? -13.546 20.442 0.363 1.00 61.31 95 LYS A C 1
ATOM 678 O O . LYS A 1 95 ? -14.753 20.436 0.161 1.00 61.31 95 LYS A O 1
ATOM 683 N N . THR A 1 96 ? -12.955 19.666 1.262 1.00 61.31 96 THR A N 1
ATOM 684 C CA . THR A 1 96 ? -13.662 18.746 2.164 1.00 61.31 96 THR A CA 1
ATOM 685 C C . THR A 1 96 ? -14.756 19.460 2.981 1.00 61.31 96 THR A C 1
ATOM 687 O O . THR A 1 96 ? -14.422 20.176 3.930 1.00 61.31 96 THR A O 1
ATOM 690 N N . PRO A 1 97 ? -16.062 19.265 2.705 1.00 47.12 97 PRO A N 1
ATOM 691 C CA . PRO A 1 97 ? -17.127 19.636 3.621 1.00 47.12 97 PRO A CA 1
ATOM 692 C C . PRO A 1 97 ? -17.375 18.414 4.513 1.00 47.12 97 PRO A C 1
ATOM 694 O O . PRO A 1 97 ? -18.066 17.474 4.131 1.00 47.12 97 PRO A O 1
ATOM 697 N N . GLY A 1 98 ? -16.765 18.414 5.696 1.00 49.00 98 GLY A N 1
ATOM 698 C CA . GLY A 1 98 ? -16.903 17.341 6.681 1.00 49.00 98 GLY A CA 1
ATOM 699 C C . GLY A 1 98 ? -15.702 16.403 6.687 1.00 49.00 98 GLY A C 1
ATOM 700 O O . GLY A 1 98 ? -15.401 15.741 5.699 1.00 49.00 98 GLY A O 1
ATOM 701 N N . GLY A 1 99 ? -14.998 16.366 7.820 1.00 51.88 99 GLY A N 1
ATOM 702 C CA . GLY A 1 99 ? -13.849 15.489 8.024 1.00 51.88 99 GLY A CA 1
ATOM 703 C C . GLY A 1 99 ? -14.180 13.999 7.824 1.00 51.88 99 GLY A C 1
ATOM 704 O O . GLY A 1 99 ? -15.341 13.642 7.617 1.00 51.88 99 GLY A O 1
ATOM 705 N N . PRO A 1 100 ? -13.185 13.103 7.966 1.00 54.09 100 PRO A N 1
ATOM 706 C CA . PRO A 1 100 ? -13.278 11.661 7.665 1.00 54.09 100 PRO A CA 1
ATOM 707 C C . PRO A 1 100 ? -14.437 10.890 8.337 1.00 54.09 100 PRO A C 1
ATOM 709 O O . PRO A 1 100 ? -14.654 9.715 8.059 1.00 54.09 100 PRO A O 1
ATOM 712 N N . ALA A 1 101 ? -15.171 11.542 9.239 1.00 51.91 101 ALA A N 1
ATOM 713 C CA . ALA A 1 101 ? -16.297 11.041 10.008 1.00 51.91 101 ALA A CA 1
ATOM 714 C C . ALA A 1 101 ? -17.666 11.114 9.293 1.00 51.91 101 ALA A C 1
ATOM 716 O O . ALA A 1 101 ? -18.632 10.565 9.818 1.00 51.91 101 ALA A O 1
ATOM 717 N N . ALA A 1 102 ? -17.786 11.753 8.121 1.00 49.31 102 ALA A N 1
ATOM 718 C CA . ALA A 1 102 ? -19.090 12.022 7.494 1.00 49.31 102 ALA A CA 1
ATOM 719 C C . ALA A 1 102 ? -19.878 10.768 7.035 1.00 49.31 102 ALA A C 1
ATOM 721 O O . ALA A 1 102 ? -21.079 10.859 6.798 1.00 49.31 102 ALA A O 1
ATOM 722 N N . GLY A 1 103 ? -19.238 9.594 6.944 1.00 49.69 103 GLY A N 1
ATOM 723 C CA . GLY A 1 103 ? -19.888 8.328 6.562 1.00 49.69 103 GLY A CA 1
ATOM 724 C C . GLY A 1 103 ? -20.082 7.312 7.695 1.00 49.69 103 GLY A C 1
ATOM 725 O O . GLY A 1 103 ? -20.592 6.217 7.458 1.00 49.69 103 GLY A O 1
ATOM 726 N N . ALA A 1 104 ? -19.659 7.619 8.925 1.00 54.56 104 ALA A N 1
ATOM 727 C CA . ALA A 1 104 ? -19.604 6.639 10.008 1.00 54.56 104 ALA A CA 1
ATOM 728 C C . ALA A 1 104 ? -20.938 6.536 10.768 1.00 54.56 104 ALA A C 1
ATOM 730 O O . ALA A 1 104 ? -21.046 6.944 11.923 1.00 54.56 104 ALA A O 1
ATOM 731 N N . LEU A 1 105 ? -21.959 5.941 10.147 1.00 59.72 105 LEU A N 1
ATOM 732 C CA . LEU A 1 105 ? -23.103 5.437 10.909 1.00 59.72 105 LEU A CA 1
ATOM 733 C C . LEU A 1 105 ? -22.601 4.377 11.908 1.00 59.72 105 LEU A C 1
ATOM 735 O O . LEU A 1 105 ? -21.817 3.482 11.566 1.00 59.72 105 LEU A O 1
ATOM 739 N N . ALA A 1 106 ? -23.017 4.484 13.169 1.00 57.09 106 ALA A N 1
ATOM 740 C CA . ALA A 1 106 ? -22.658 3.517 14.199 1.00 57.09 106 ALA A CA 1
ATOM 741 C C . ALA A 1 106 ? -23.221 2.129 13.830 1.00 57.09 106 ALA A C 1
ATOM 743 O O . ALA A 1 106 ? -24.429 1.911 13.821 1.00 57.09 106 ALA A O 1
ATOM 744 N N . ILE A 1 107 ? -22.339 1.181 13.511 1.00 66.38 107 ILE A N 1
ATOM 745 C CA . ILE A 1 107 ? -22.668 -0.241 13.306 1.00 66.38 107 ILE A CA 1
ATOM 746 C C . ILE A 1 107 ? -21.989 -1.102 14.385 1.00 66.38 107 ILE A C 1
ATOM 748 O O . ILE A 1 107 ? -21.022 -0.686 15.019 1.00 66.38 107 ILE A O 1
ATOM 752 N N . SER A 1 108 ? -22.508 -2.293 14.675 1.00 63.50 108 SER A N 1
ATOM 753 C CA . SER A 1 108 ? -21.823 -3.227 15.582 1.00 63.50 108 SER A CA 1
ATOM 754 C C . SER A 1 108 ? -20.824 -4.084 14.795 1.00 63.50 108 SER A C 1
ATOM 756 O O . SER A 1 108 ? -20.978 -4.246 13.583 1.00 63.50 108 SER A O 1
ATOM 758 N N . ALA A 1 109 ? -19.810 -4.660 15.457 1.00 60.66 109 ALA A N 1
ATOM 759 C CA . ALA A 1 109 ? -18.807 -5.516 14.799 1.00 60.66 109 ALA A CA 1
ATOM 760 C C . ALA A 1 109 ? -19.452 -6.665 14.001 1.00 60.66 109 ALA A C 1
ATOM 762 O O . ALA A 1 109 ? -19.049 -6.955 12.882 1.00 60.66 109 ALA A O 1
ATOM 763 N N . GLY A 1 110 ? -20.513 -7.266 14.552 1.00 60.28 110 GLY A N 1
ATOM 764 C CA . GLY A 1 110 ? -21.251 -8.350 13.902 1.00 60.28 110 GLY A CA 1
ATOM 765 C C . GLY A 1 110 ? -22.098 -7.913 12.705 1.00 60.28 110 GLY A C 1
ATOM 766 O O . GLY A 1 110 ? -22.519 -8.764 11.936 1.00 60.28 110 GLY A O 1
ATOM 767 N N . LYS A 1 111 ? -22.355 -6.610 12.532 1.00 62.59 111 LYS A N 1
ATOM 768 C CA . LYS A 1 111 ? -23.048 -6.049 11.361 1.00 62.59 111 LYS A CA 1
ATOM 769 C C . LYS A 1 111 ? -22.075 -5.503 10.312 1.00 62.59 111 LYS A C 1
ATOM 771 O O . LYS A 1 111 ? -22.475 -5.311 9.178 1.00 62.59 111 LYS A O 1
ATOM 776 N N . ALA A 1 112 ? -20.821 -5.253 10.695 1.00 57.19 112 ALA A N 1
ATOM 777 C CA . ALA A 1 112 ? -19.764 -4.808 9.787 1.00 57.19 112 ALA A CA 1
ATOM 778 C C . ALA A 1 112 ? -19.200 -5.948 8.915 1.00 57.19 112 ALA A C 1
ATOM 780 O O . ALA A 1 112 ? -18.610 -5.675 7.877 1.00 57.19 112 ALA A O 1
ATOM 781 N N . PHE A 1 113 ? -19.385 -7.203 9.338 1.00 52.94 113 PHE A N 1
ATOM 782 C CA . PHE A 1 113 ? -18.940 -8.407 8.620 1.00 52.94 113 PHE A CA 1
ATOM 783 C C . PHE A 1 113 ? -20.078 -9.255 8.030 1.00 52.94 113 PHE A C 1
ATOM 785 O O . PHE A 1 113 ? -19.808 -10.335 7.510 1.00 52.94 113 PHE A O 1
ATOM 792 N N . ARG A 1 114 ? -21.336 -8.825 8.172 1.00 51.81 114 ARG A N 1
ATOM 793 C CA . ARG A 1 114 ? -22.506 -9.520 7.614 1.00 51.81 114 ARG A CA 1
ATOM 794 C C . ARG A 1 114 ? -22.966 -8.868 6.326 1.00 51.81 114 ARG A C 1
ATOM 796 O O . ARG A 1 11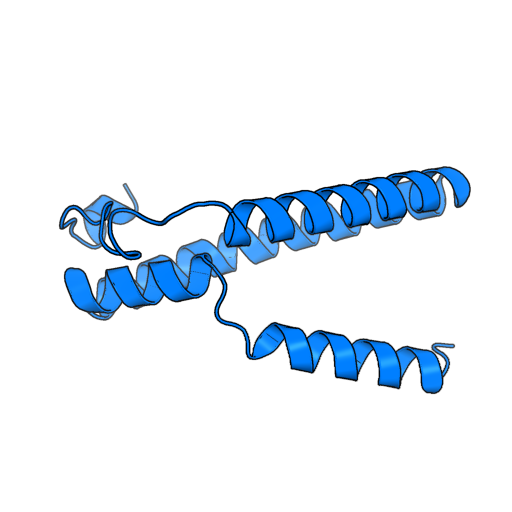4 ? -22.809 -7.634 6.224 1.00 51.81 114 ARG A O 1
#

Sequence (114 aa):
MIDLATLIAYVAVVLGFVFIPGPATLFTIARATSSGTKVGIATGAGIAVGDIFHTVMAMIGISAIIAASATLFSVIKYIGAGYLVYLGIRAIMEKTPGGPAAGALAISAGKAFR

Radius of gyration: 18.35 Å; chains: 1; bounding box: 46×34×43 Å

Secondary structure (DSSP, 8-state):
---HHHHHHHHHHHHHHHTS--HHHHHHHHHHHHH-HHHHHHHHHHHHHHHHHHHHHHHHHHHHHHHH-HHHHHHHHHHHHHHHHHHHHHHHH---SS-TTTT-----HHHH--

Foldseek 3Di:
DQDPVNVVVVVVVVVVVVPDQDLQNLLLVLQCVQANVVLSVLSNVVVVVVVVVVVVVVVVVLVVVVVVDPVSNVVVVVVVVVVVVVVVVVVVVDPDPDPSNPPDDHDHSVRVVD